Protein AF-A0A931WWQ2-F1 (afdb_monomer_lite)

Structure (mmCIF, N/CA/C/O backbone):
data_AF-A0A931WWQ2-F1
#
_entry.id   AF-A0A931WWQ2-F1
#
loop_
_atom_site.group_PDB
_atom_site.id
_atom_site.type_symbol
_atom_site.label_atom_id
_atom_site.label_alt_id
_atom_site.label_comp_id
_atom_site.label_asym_id
_atom_site.label_entity_id
_atom_site.label_seq_id
_atom_site.pdbx_PDB_ins_code
_atom_site.Cartn_x
_atom_site.Cartn_y
_atom_site.Cartn_z
_atom_site.occupancy
_atom_site.B_iso_or_equiv
_atom_site.auth_seq_id
_atom_site.auth_comp_id
_atom_site.auth_asym_id
_atom_site.auth_atom_id
_atom_site.pdbx_PDB_model_num
ATOM 1 N N . MET A 1 1 ? 1.294 9.949 24.717 1.00 63.78 1 MET A N 1
ATOM 2 C CA . MET A 1 1 ? 0.842 9.973 23.305 1.00 63.78 1 MET A CA 1
ATOM 3 C C . MET A 1 1 ? -0.669 9.771 23.150 1.00 63.78 1 MET A C 1
ATOM 5 O O . MET A 1 1 ? -1.321 10.696 22.692 1.00 63.78 1 MET A O 1
ATOM 9 N N . LYS A 1 2 ? -1.262 8.645 23.587 1.00 77.69 2 LYS A N 1
ATOM 10 C CA . LYS A 1 2 ? -2.708 8.364 23.407 1.00 77.69 2 LYS A CA 1
ATOM 11 C C . LYS A 1 2 ? -3.646 9.444 23.983 1.00 77.69 2 LYS A C 1
ATOM 13 O O . LYS A 1 2 ? -4.546 9.891 23.291 1.00 77.69 2 LYS A O 1
ATOM 18 N N . GLY A 1 3 ? -3.393 9.924 25.205 1.00 86.50 3 GLY A N 1
ATOM 19 C CA . GLY A 1 3 ? -4.221 10.970 25.829 1.00 86.50 3 GLY A CA 1
ATOM 20 C C . GLY A 1 3 ? -4.171 12.328 25.118 1.00 86.50 3 GLY A C 1
ATOM 21 O O . GLY A 1 3 ? -5.176 13.018 25.044 1.00 86.50 3 GLY A O 1
ATOM 22 N N . GLN A 1 4 ? -3.029 12.685 24.524 1.00 82.25 4 GLN A N 1
ATOM 23 C CA . GLN A 1 4 ? -2.901 13.910 23.726 1.00 82.25 4 GLN A CA 1
ATOM 24 C C . GLN A 1 4 ? -3.643 13.784 22.391 1.00 82.25 4 GLN A C 1
ATOM 26 O O . GLN A 1 4 ? -4.276 14.738 21.956 1.00 82.25 4 GLN A O 1
ATOM 31 N N . LEU A 1 5 ? -3.610 12.598 21.771 1.00 82.88 5 LEU A N 1
ATOM 32 C CA . LEU A 1 5 ? -4.325 12.323 20.524 1.00 82.88 5 LEU A CA 1
ATOM 33 C C . LEU A 1 5 ? -5.850 12.329 20.713 1.00 82.88 5 LEU A C 1
ATOM 35 O O . LEU A 1 5 ? -6.571 12.768 19.830 1.00 82.88 5 LEU A O 1
ATOM 39 N N . LEU A 1 6 ? -6.336 11.876 21.871 1.00 90.56 6 LEU A N 1
ATOM 40 C CA . LEU A 1 6 ? -7.764 11.902 22.205 1.00 90.56 6 LEU A CA 1
ATOM 41 C C . LEU A 1 6 ? -8.268 13.299 22.614 1.00 90.56 6 LEU A C 1
ATOM 43 O O . LEU A 1 6 ? -9.465 13.548 22.547 1.00 90.56 6 LEU A O 1
ATOM 47 N N . ALA A 1 7 ? -7.376 14.199 23.044 1.00 92.19 7 ALA A N 1
ATOM 48 C CA . ALA A 1 7 ? -7.729 15.539 23.524 1.00 92.19 7 ALA A CA 1
ATOM 49 C C . ALA A 1 7 ? -7.547 16.651 22.475 1.00 92.19 7 ALA A C 1
ATOM 51 O O . ALA A 1 7 ? -8.058 17.758 22.651 1.00 92.19 7 ALA A O 1
ATOM 52 N N . VAL A 1 8 ? -6.787 16.401 21.406 1.00 93.25 8 VAL A N 1
ATOM 53 C CA . VAL A 1 8 ? -6.512 17.408 20.375 1.00 93.25 8 VAL A CA 1
ATOM 54 C C . VAL A 1 8 ? -7.744 17.621 19.485 1.00 93.25 8 VAL A C 1
ATOM 56 O O . VAL A 1 8 ? -8.352 16.672 18.999 1.00 93.25 8 VAL A O 1
ATOM 59 N N . SER A 1 9 ? -8.125 18.879 19.252 1.00 94.12 9 SER A N 1
ATOM 60 C CA . SER A 1 9 ? -9.213 19.217 18.327 1.00 94.12 9 SER A CA 1
ATOM 61 C C . SER A 1 9 ? -8.758 19.132 16.866 1.00 94.12 9 SER A C 1
ATOM 63 O O . SER A 1 9 ? -7.575 19.301 16.562 1.00 94.12 9 SER A O 1
ATOM 65 N N . ALA A 1 10 ? -9.705 18.985 15.934 1.00 92.62 10 ALA A N 1
ATOM 66 C CA . ALA A 1 10 ? -9.421 19.035 14.495 1.00 92.62 10 ALA A CA 1
ATOM 67 C C . ALA A 1 10 ? -8.666 20.319 14.085 1.00 92.62 10 ALA A C 1
ATOM 69 O O . ALA A 1 10 ? -7.669 20.258 13.371 1.00 92.62 10 ALA A O 1
ATOM 70 N N . SER A 1 11 ? -9.061 21.478 14.625 1.00 94.25 11 SER A N 1
ATOM 71 C CA . SER A 1 11 ? -8.396 22.760 14.352 1.00 94.25 11 SER A CA 1
ATOM 72 C C . SER A 1 11 ? -6.961 22.829 14.886 1.00 94.25 11 SER A C 1
ATOM 74 O O . SER A 1 11 ? -6.090 23.442 14.264 1.00 94.25 11 SER A O 1
ATOM 76 N N . ALA A 1 12 ? -6.686 22.193 16.028 1.00 93.75 12 ALA A N 1
ATOM 77 C CA . ALA A 1 12 ? -5.336 22.091 16.566 1.00 93.75 12 ALA A CA 1
ATOM 78 C C . ALA A 1 12 ? -4.469 21.154 15.711 1.00 93.75 12 ALA A C 1
ATOM 80 O O . ALA A 1 12 ? -3.325 21.510 15.426 1.00 93.75 12 ALA A O 1
ATOM 81 N N . ILE A 1 13 ? -5.020 20.031 15.232 1.00 92.88 13 ILE A N 1
ATOM 82 C CA . ILE A 1 13 ? -4.356 19.149 14.257 1.00 92.88 13 ILE A CA 1
ATOM 83 C C . ILE A 1 13 ? -3.997 19.938 12.992 1.00 92.88 13 ILE A C 1
ATOM 85 O O . ILE A 1 13 ? -2.843 19.919 12.568 1.00 92.88 13 ILE A O 1
ATOM 89 N N . ASP A 1 14 ? -4.942 20.681 12.414 1.00 93.31 14 ASP A N 1
ATOM 90 C CA . ASP A 1 14 ? -4.696 21.451 11.191 1.00 93.31 14 ASP A CA 1
ATOM 91 C C . ASP A 1 14 ? -3.614 22.516 11.378 1.00 93.31 14 ASP A C 1
ATOM 93 O O . ASP A 1 14 ? -2.742 22.669 10.521 1.00 93.31 14 ASP A O 1
ATOM 97 N N . ARG A 1 15 ? -3.615 23.222 12.516 1.00 94.50 15 ARG A N 1
ATOM 98 C CA . ARG A 1 15 ? -2.576 24.209 12.835 1.00 94.50 15 ARG A CA 1
ATOM 99 C C . ARG A 1 15 ? -1.198 23.564 12.991 1.00 94.50 15 ARG A C 1
ATOM 101 O O . ARG A 1 15 ? -0.225 24.123 12.492 1.00 94.50 15 ARG A O 1
ATOM 108 N N . LEU A 1 16 ? -1.120 22.404 13.647 1.00 92.88 16 LEU A N 1
ATOM 109 C CA . LEU A 1 16 ? 0.124 21.643 13.807 1.00 92.88 16 LEU A CA 1
ATOM 110 C C . LEU A 1 16 ? 0.641 21.103 12.465 1.00 92.88 16 LEU A C 1
ATOM 112 O O . LEU A 1 16 ? 1.845 21.107 12.225 1.00 92.88 16 LEU A O 1
ATOM 116 N N . LEU A 1 17 ? -0.260 20.675 11.575 1.00 92.00 17 LEU A N 1
ATOM 117 C CA . LEU A 1 17 ? 0.092 20.124 10.265 1.00 92.00 17 LEU A CA 1
ATOM 118 C C . LEU A 1 17 ? 0.334 21.192 9.188 1.00 92.00 17 LEU A C 1
ATOM 120 O O . LEU A 1 17 ? 0.928 20.879 8.154 1.00 92.00 17 LEU A O 1
ATOM 124 N N . ARG A 1 18 ? -0.093 22.444 9.404 1.00 92.38 18 ARG A N 1
ATOM 125 C CA . ARG A 1 18 ? 0.005 23.541 8.424 1.00 92.38 18 ARG A CA 1
ATOM 126 C C . ARG A 1 18 ? 1.411 23.711 7.823 1.00 92.38 18 ARG A C 1
ATOM 128 O O . ARG A 1 18 ? 1.480 23.754 6.596 1.00 92.38 18 ARG A O 1
ATOM 135 N N . PRO A 1 19 ? 2.515 23.738 8.599 1.00 90.06 19 PRO A N 1
ATOM 136 C CA . PRO A 1 19 ? 3.855 23.898 8.028 1.00 90.06 19 PRO A CA 1
ATOM 137 C C . PRO A 1 19 ? 4.242 22.750 7.086 1.00 90.06 19 PRO A C 1
ATOM 139 O O . PRO A 1 19 ? 4.891 22.976 6.074 1.00 90.06 19 PRO A O 1
ATOM 142 N N . PHE A 1 20 ? 3.796 21.525 7.379 1.00 86.44 20 PHE A N 1
ATOM 143 C CA . PHE A 1 20 ? 4.104 20.329 6.586 1.00 86.44 20 PHE A CA 1
ATOM 144 C C . PHE A 1 20 ? 3.233 20.202 5.333 1.00 86.44 20 PHE A C 1
ATOM 146 O O . PHE A 1 20 ? 3.671 19.647 4.329 1.00 86.44 20 PHE A O 1
ATOM 153 N N . ARG A 1 21 ? 1.994 20.708 5.380 1.00 83.19 21 ARG A N 1
ATOM 154 C CA . ARG A 1 21 ? 1.088 20.747 4.219 1.00 83.19 21 ARG A CA 1
ATOM 155 C C . ARG A 1 21 ? 1.473 21.830 3.210 1.00 83.19 21 ARG A C 1
ATOM 157 O O . ARG A 1 21 ? 1.161 21.687 2.037 1.00 83.19 21 ARG A O 1
ATOM 164 N N . GLN A 1 22 ? 2.115 22.905 3.669 1.00 82.12 22 GLN A N 1
ATOM 165 C CA . GLN A 1 22 ? 2.552 24.026 2.830 1.00 82.12 22 GLN A CA 1
ATOM 166 C C . GLN A 1 22 ? 3.923 23.804 2.177 1.00 82.12 22 GLN A C 1
ATOM 168 O O . GLN A 1 22 ? 4.300 24.568 1.292 1.00 82.12 22 GLN A O 1
ATOM 173 N N . GLN A 1 23 ? 4.670 22.778 2.592 1.00 81.31 23 GLN A N 1
ATOM 174 C CA . GLN A 1 23 ? 5.901 22.403 1.905 1.00 81.31 23 GLN A CA 1
ATOM 175 C C . GLN A 1 23 ? 5.573 21.921 0.484 1.00 81.31 23 GLN A C 1
ATOM 177 O O . GLN A 1 23 ? 4.640 21.128 0.325 1.00 81.31 23 GLN A O 1
ATOM 182 N N . PRO A 1 24 ? 6.335 22.352 -0.540 1.00 69.75 24 PRO A N 1
ATOM 183 C CA . PRO A 1 24 ? 6.217 21.785 -1.871 1.00 69.75 24 PRO A CA 1
ATOM 184 C C . PRO A 1 24 ? 6.530 20.294 -1.779 1.00 69.75 24 PRO A C 1
ATOM 186 O O . PRO A 1 24 ? 7.669 19.885 -1.561 1.00 69.75 24 PRO A O 1
ATOM 189 N N . ARG A 1 25 ? 5.487 19.477 -1.885 1.00 64.69 25 ARG A N 1
ATOM 190 C CA . ARG A 1 25 ? 5.598 18.027 -1.978 1.00 64.69 25 ARG A CA 1
ATOM 191 C C . ARG A 1 25 ? 5.494 17.661 -3.444 1.00 64.69 25 ARG A C 1
ATOM 193 O O . ARG A 1 25 ? 4.625 18.182 -4.143 1.00 64.69 25 ARG A O 1
ATOM 200 N N . SER A 1 26 ? 6.341 16.743 -3.905 1.00 64.75 26 SER A N 1
ATOM 201 C CA . SER A 1 26 ? 5.983 16.002 -5.106 1.00 64.75 26 SER A CA 1
ATOM 202 C C . SER A 1 26 ? 4.633 15.345 -4.818 1.00 64.75 26 SER A C 1
ATOM 204 O O . SER A 1 26 ? 4.452 14.681 -3.794 1.00 64.75 26 SER A O 1
ATOM 206 N N . HIS A 1 27 ? 3.638 15.608 -5.663 1.00 67.75 27 HIS A N 1
ATOM 207 C CA . HIS A 1 27 ? 2.402 14.847 -5.589 1.00 67.75 27 HIS A CA 1
ATOM 208 C C . HIS A 1 27 ? 2.755 13.364 -5.722 1.00 67.75 27 HIS A C 1
ATOM 210 O O . HIS A 1 27 ? 3.643 13.003 -6.498 1.00 67.75 27 HIS A O 1
ATOM 216 N N . GLY A 1 28 ? 2.087 12.514 -4.937 1.00 67.75 28 GLY A N 1
ATOM 217 C CA . GLY A 1 28 ? 2.250 11.072 -5.063 1.00 67.75 28 GLY A CA 1
ATOM 218 C C . GLY A 1 28 ? 2.019 10.668 -6.515 1.00 67.75 28 GLY A C 1
ATOM 219 O O . GLY A 1 28 ? 1.028 11.068 -7.128 1.00 67.75 28 GLY A O 1
ATOM 220 N N . MET A 1 29 ? 2.961 9.925 -7.084 1.00 78.50 29 MET A N 1
ATOM 221 C CA . MET A 1 29 ? 2.835 9.449 -8.450 1.00 78.50 29 MET A CA 1
ATOM 222 C C . MET A 1 29 ? 1.844 8.289 -8.493 1.00 78.50 29 MET A C 1
ATOM 224 O O . MET A 1 29 ? 2.101 7.216 -7.951 1.00 78.50 29 MET A O 1
ATOM 228 N N . GLY A 1 30 ? 0.700 8.508 -9.136 1.00 79.31 30 GLY A N 1
ATOM 229 C CA . GLY A 1 30 ? -0.284 7.460 -9.381 1.00 79.31 30 GLY A CA 1
ATOM 230 C C . GLY A 1 30 ? 0.071 6.658 -10.629 1.00 79.31 30 GLY A C 1
ATOM 231 O O . GLY A 1 30 ? 0.284 7.226 -11.697 1.00 79.31 30 GLY A O 1
ATOM 232 N N . THR A 1 31 ? 0.093 5.329 -10.520 1.00 80.19 31 THR A N 1
ATOM 233 C CA . THR A 1 31 ? 0.235 4.430 -11.682 1.00 80.19 31 THR A CA 1
ATOM 234 C C . THR A 1 31 ? -1.115 3.916 -12.198 1.00 80.19 31 THR A C 1
ATOM 236 O O . THR A 1 31 ? -1.163 3.177 -13.193 1.00 80.19 31 THR A O 1
ATOM 239 N N . THR A 1 32 ? -2.207 4.299 -11.530 1.00 74.88 32 THR A N 1
ATOM 240 C CA . THR A 1 32 ? -3.578 3.931 -11.868 1.00 74.88 32 THR A CA 1
ATOM 241 C C . THR A 1 32 ? -4.081 4.803 -13.013 1.00 74.88 32 THR A C 1
ATOM 243 O O . THR A 1 32 ? -4.006 6.029 -12.986 1.00 74.88 32 THR A O 1
ATOM 246 N N . LYS A 1 33 ? -4.604 4.158 -14.057 1.00 69.94 33 LYS A N 1
ATOM 247 C CA . LYS A 1 33 ? -5.357 4.847 -15.105 1.00 69.94 33 LYS A CA 1
ATOM 248 C C . LYS A 1 33 ? -6.836 4.726 -14.747 1.00 69.94 33 LYS A C 1
ATOM 250 O O . LYS A 1 33 ? -7.285 3.601 -14.522 1.00 69.94 33 LYS A O 1
ATOM 255 N N . PRO A 1 34 ? -7.601 5.826 -14.665 1.00 64.62 34 PRO A N 1
ATOM 256 C CA . PRO A 1 34 ? -9.029 5.743 -14.399 1.00 64.62 34 PRO A CA 1
ATOM 257 C C . PRO A 1 34 ? -9.719 4.992 -15.547 1.00 64.62 34 PRO A C 1
ATOM 259 O O . PRO A 1 34 ? -9.904 5.526 -16.635 1.00 64.62 34 PRO A O 1
ATOM 262 N N . GLY A 1 35 ? -10.064 3.727 -15.311 1.00 65.69 35 GLY A N 1
ATOM 263 C CA . GLY A 1 35 ? -10.870 2.918 -16.218 1.00 65.69 35 GLY A CA 1
ATOM 264 C C . GLY A 1 35 ? -12.349 3.038 -15.863 1.00 65.69 35 GLY A C 1
ATOM 265 O O . GLY A 1 35 ? -12.728 2.881 -14.701 1.00 65.69 35 GLY A O 1
ATOM 266 N N . THR A 1 36 ? -13.193 3.314 -16.853 1.00 63.12 36 THR A N 1
ATOM 267 C CA . THR A 1 36 ? -14.656 3.381 -16.693 1.00 63.12 36 THR A CA 1
ATOM 268 C C . THR A 1 36 ? -15.329 2.012 -16.807 1.00 63.12 36 THR A C 1
ATOM 270 O O . THR A 1 36 ? -16.405 1.821 -16.251 1.00 63.12 36 THR A O 1
ATOM 273 N N . LEU A 1 37 ? -14.692 1.049 -17.481 1.00 64.75 37 LEU A N 1
ATOM 274 C CA . LEU A 1 37 ? -15.346 -0.181 -17.943 1.00 64.75 37 LEU A CA 1
ATOM 275 C C . LEU A 1 37 ? -15.720 -1.169 -16.827 1.00 64.75 37 LEU A C 1
ATOM 277 O O . LEU A 1 37 ? -16.784 -1.770 -16.887 1.00 64.75 37 LEU A O 1
ATOM 281 N N . LEU A 1 38 ? -14.881 -1.331 -15.799 1.00 71.62 38 LEU A N 1
ATOM 282 C CA . LEU A 1 38 ? -15.112 -2.337 -14.750 1.00 71.62 38 LEU A CA 1
ATOM 283 C C . LEU A 1 38 ? -15.979 -1.830 -13.594 1.00 71.62 38 LEU A C 1
ATOM 285 O O . LEU A 1 38 ? -16.650 -2.622 -12.943 1.00 71.62 38 LEU A O 1
ATOM 289 N N . LYS A 1 39 ? -16.011 -0.514 -13.346 1.00 69.25 39 LYS A N 1
ATOM 290 C CA . LYS A 1 39 ? -16.707 0.049 -12.177 1.00 69.25 39 LYS A CA 1
ATOM 291 C C . LYS A 1 39 ? -18.2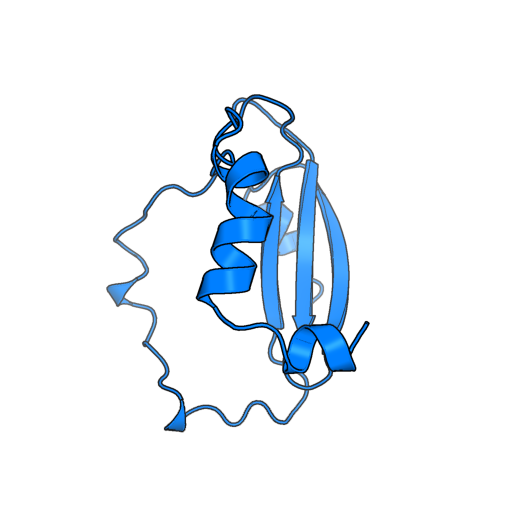12 -0.222 -12.189 1.00 69.25 39 LYS A C 1
ATOM 293 O O . LYS A 1 39 ? -18.780 -0.437 -11.131 1.00 69.25 39 LYS A O 1
ATOM 298 N N . GLY A 1 40 ? -18.843 -0.223 -13.366 1.00 76.69 40 GLY A N 1
ATOM 299 C CA . GLY A 1 40 ? -20.276 -0.511 -13.498 1.00 76.69 40 GLY A CA 1
ATOM 300 C C . GLY A 1 40 ? -20.635 -1.993 -13.340 1.00 76.69 40 GLY A C 1
ATOM 301 O O . GLY A 1 40 ? -21.788 -2.305 -13.069 1.00 76.69 40 GLY A O 1
ATOM 302 N N . ALA A 1 41 ? -19.661 -2.894 -13.503 1.00 80.88 41 ALA A N 1
ATOM 303 C CA . ALA A 1 41 ? -19.857 -4.340 -13.404 1.00 80.88 41 ALA A CA 1
ATOM 304 C C . ALA A 1 41 ? -19.543 -4.899 -12.007 1.00 80.88 41 ALA A C 1
ATOM 306 O O . ALA A 1 41 ? -19.911 -6.032 -11.712 1.00 80.88 41 ALA A O 1
ATOM 307 N N . ILE A 1 42 ? -18.860 -4.125 -11.157 1.00 78.69 42 ILE A N 1
ATOM 308 C CA . ILE A 1 42 ? -18.533 -4.504 -9.781 1.00 78.69 42 ILE A CA 1
ATOM 309 C C . ILE A 1 42 ? -19.654 -3.980 -8.874 1.00 78.69 42 ILE A C 1
ATOM 311 O O . ILE A 1 42 ? -19.795 -2.762 -8.743 1.00 78.69 42 ILE A O 1
ATOM 315 N N . PRO A 1 43 ? -20.461 -4.856 -8.247 1.00 78.31 43 PRO A N 1
ATOM 316 C CA . PRO A 1 43 ? -21.499 -4.422 -7.324 1.00 78.31 43 PRO A CA 1
ATOM 317 C C . PRO A 1 43 ? -20.899 -3.607 -6.176 1.00 78.31 43 PRO A C 1
ATOM 319 O O . PRO A 1 43 ? -19.942 -4.038 -5.529 1.00 78.31 43 PRO A O 1
ATOM 322 N N . LEU A 1 44 ? -21.474 -2.435 -5.908 1.00 76.19 44 LEU A N 1
ATOM 323 C CA . LEU A 1 44 ? -21.138 -1.661 -4.719 1.00 76.19 44 LEU A CA 1
ATOM 324 C C . LEU A 1 44 ? -21.777 -2.339 -3.512 1.00 76.19 44 LEU A C 1
ATOM 326 O O . LEU A 1 44 ? -22.982 -2.230 -3.299 1.00 76.19 44 LEU A O 1
ATOM 330 N N . ARG A 1 45 ? -20.962 -3.036 -2.728 1.00 67.94 45 ARG A N 1
ATOM 331 C CA . ARG A 1 45 ? -21.395 -3.591 -1.447 1.00 67.94 45 ARG A CA 1
ATOM 332 C C . ARG A 1 45 ? -21.516 -2.471 -0.424 1.00 67.94 45 ARG A C 1
ATOM 334 O O . ARG A 1 45 ? -20.594 -1.671 -0.262 1.00 67.94 45 ARG A O 1
ATOM 341 N N . THR A 1 46 ? -22.657 -2.398 0.251 1.00 72.31 46 THR A N 1
ATOM 342 C CA . THR A 1 46 ? -22.901 -1.412 1.315 1.00 72.31 46 THR A CA 1
ATOM 343 C C . THR A 1 46 ? -22.610 -2.015 2.691 1.00 72.31 46 THR A C 1
ATOM 345 O O . THR A 1 46 ? -22.585 -3.233 2.851 1.00 72.31 46 THR A O 1
ATOM 348 N N . PHE A 1 47 ? -22.402 -1.170 3.708 1.00 63.19 47 PHE A N 1
ATOM 349 C CA . PHE A 1 47 ? -22.041 -1.589 5.074 1.00 63.19 47 PHE A CA 1
ATOM 350 C C . PHE A 1 47 ? -22.965 -2.656 5.697 1.00 63.19 47 PHE A C 1
ATOM 352 O O . PHE A 1 47 ? -22.525 -3.388 6.577 1.00 63.19 47 PHE A O 1
ATOM 359 N N . SER A 1 48 ? -24.229 -2.762 5.272 1.00 66.56 48 SER A N 1
ATOM 360 C CA . SER A 1 48 ? -25.181 -3.754 5.795 1.00 66.56 48 SER A CA 1
ATOM 361 C C . SER A 1 48 ? -24.998 -5.166 5.232 1.00 66.56 48 SER A C 1
ATOM 363 O O . SER A 1 48 ? -25.518 -6.115 5.808 1.00 66.56 48 SER A O 1
ATOM 365 N N . GLU A 1 49 ? -24.279 -5.319 4.119 1.00 64.44 49 GLU A N 1
ATOM 366 C CA . GLU A 1 49 ? -24.038 -6.610 3.450 1.00 64.44 49 GLU A CA 1
ATOM 367 C C . GLU A 1 49 ? -22.706 -7.252 3.878 1.00 64.44 49 GLU A C 1
ATOM 369 O O . GLU A 1 49 ? -22.285 -8.273 3.330 1.00 64.44 49 GLU A O 1
ATOM 374 N N . TRP A 1 50 ? -22.023 -6.636 4.846 1.00 67.38 50 TRP A N 1
ATOM 375 C CA . TRP A 1 50 ? -20.655 -6.948 5.237 1.00 67.38 50 TRP A CA 1
ATOM 376 C C . TRP A 1 50 ? -20.619 -7.850 6.480 1.00 67.38 50 TRP A C 1
ATOM 378 O O . TRP A 1 50 ? -20.642 -7.367 7.612 1.00 67.38 50 TRP A O 1
ATOM 388 N N . ASP A 1 51 ? -20.540 -9.169 6.279 1.00 66.81 51 ASP A N 1
ATOM 389 C CA . ASP A 1 51 ? -20.229 -10.145 7.341 1.00 66.81 51 ASP A CA 1
ATOM 390 C C . ASP A 1 51 ? -18.837 -10.765 7.125 1.00 66.81 51 ASP A C 1
ATOM 392 O O . ASP A 1 51 ? -18.671 -11.954 6.851 1.00 66.81 51 ASP A O 1
ATOM 396 N N . GLU A 1 52 ? -17.807 -9.923 7.202 1.00 67.25 52 GLU A N 1
ATOM 397 C CA . GLU A 1 52 ? -16.399 -10.325 7.068 1.00 67.25 52 GLU A CA 1
ATOM 398 C C . GLU A 1 52 ? -15.754 -10.673 8.410 1.00 67.25 52 GLU A C 1
ATOM 400 O O . GLU A 1 52 ? -14.571 -10.449 8.641 1.00 67.25 52 GLU A O 1
ATOM 405 N N . ARG A 1 53 ? -16.517 -11.248 9.341 1.00 74.19 53 ARG A N 1
ATOM 406 C CA . ARG A 1 53 ? -15.955 -11.719 10.618 1.00 74.19 53 ARG A CA 1
ATOM 407 C C . ARG A 1 53 ? -15.278 -13.087 10.503 1.00 74.19 53 ARG A C 1
ATOM 409 O O . ARG A 1 53 ? -15.064 -13.747 11.519 1.00 74.19 53 ARG A O 1
ATOM 416 N N . LYS A 1 54 ? -14.957 -13.533 9.285 1.00 88.19 54 LYS A N 1
ATOM 417 C CA . LYS A 1 54 ? -14.285 -14.807 9.019 1.00 88.19 54 LYS A CA 1
ATOM 418 C C . LYS A 1 54 ? -13.074 -14.612 8.099 1.00 88.19 54 LYS A C 1
ATOM 420 O O . LYS A 1 54 ? -13.168 -13.800 7.181 1.00 88.19 54 LYS A O 1
ATOM 425 N N . PRO A 1 55 ? -11.986 -15.374 8.301 1.00 90.94 55 PRO A N 1
ATOM 426 C CA . PRO A 1 55 ? -10.846 -15.366 7.388 1.00 90.94 55 PRO A CA 1
ATOM 427 C C . PRO A 1 55 ? -11.244 -15.721 5.945 1.00 90.94 55 PRO A C 1
ATOM 429 O O . PRO A 1 55 ? -12.183 -16.499 5.731 1.00 90.94 55 PRO A O 1
ATOM 432 N N . GLY A 1 56 ? -10.495 -15.199 4.972 1.00 87.88 56 GLY A N 1
ATOM 433 C CA . GLY A 1 56 ? -10.635 -15.475 3.537 1.00 87.88 56 GLY A CA 1
ATOM 434 C C . GLY A 1 56 ? -11.063 -14.278 2.682 1.00 87.88 56 GLY A C 1
ATOM 435 O O . GLY A 1 56 ? -11.327 -14.459 1.493 1.00 87.88 56 GLY A O 1
ATOM 436 N N . PHE A 1 57 ? -11.136 -13.073 3.254 1.00 88.88 57 PHE A N 1
ATOM 437 C CA . PHE A 1 57 ? -11.437 -11.840 2.520 1.00 88.88 57 PHE A CA 1
ATOM 438 C C . PHE A 1 57 ? -10.214 -10.933 2.543 1.00 88.88 57 PHE A C 1
ATOM 440 O O . PHE A 1 57 ? -9.834 -10.440 3.603 1.00 88.88 57 PHE A O 1
ATOM 447 N N . LEU A 1 58 ? -9.596 -10.739 1.376 1.00 90.25 58 LEU A N 1
ATOM 448 C CA . LEU A 1 58 ? -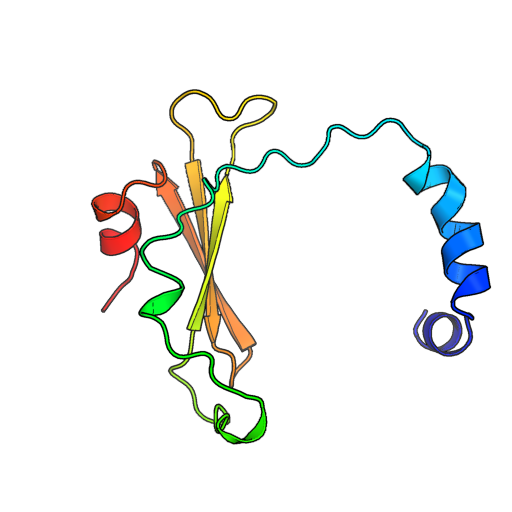8.342 -10.005 1.239 1.00 90.25 58 LEU A CA 1
ATOM 449 C C . LEU A 1 58 ? -8.563 -8.618 0.625 1.00 90.25 58 LEU A C 1
ATOM 451 O O . LEU A 1 58 ? -9.120 -8.504 -0.469 1.00 90.25 58 LEU A O 1
ATOM 455 N N . GLU A 1 59 ? -8.035 -7.580 1.270 1.00 92.62 59 GLU A N 1
ATOM 456 C CA . GLU A 1 59 ? -7.684 -6.328 0.597 1.00 92.62 59 GLU A CA 1
ATOM 457 C C . GLU A 1 59 ? -6.312 -6.488 -0.056 1.00 92.62 59 GLU A C 1
ATOM 459 O O . GLU A 1 59 ? -5.359 -6.933 0.584 1.00 92.62 59 GLU A O 1
ATOM 464 N N . ILE A 1 60 ? -6.207 -6.137 -1.339 1.00 93.44 60 ILE A N 1
ATOM 465 C CA . ILE A 1 60 ? -4.981 -6.300 -2.122 1.00 93.44 60 ILE A CA 1
ATOM 466 C C . ILE A 1 60 ? -4.651 -4.985 -2.822 1.00 93.44 60 ILE A C 1
ATOM 468 O O . ILE A 1 60 ? -5.504 -4.413 -3.501 1.00 93.44 60 ILE A O 1
ATOM 472 N N . ASP A 1 61 ? -3.404 -4.536 -2.695 1.00 93.50 61 ASP A N 1
ATOM 473 C CA . ASP A 1 61 ? -2.904 -3.327 -3.355 1.00 93.50 61 ASP A CA 1
ATOM 474 C C . ASP A 1 61 ? -1.476 -3.508 -3.897 1.00 93.50 61 ASP A C 1
ATOM 476 O O . ASP A 1 61 ? -0.754 -4.437 -3.517 1.00 93.50 61 ASP A O 1
ATOM 480 N N . LEU A 1 62 ? -1.076 -2.613 -4.807 1.00 94.06 62 LEU A N 1
ATOM 481 C CA . LEU A 1 62 ? 0.266 -2.559 -5.384 1.00 94.06 62 LEU A CA 1
ATOM 482 C C . LEU A 1 62 ? 0.956 -1.224 -5.098 1.00 94.06 62 LEU A C 1
ATOM 484 O O . LEU A 1 62 ? 0.514 -0.165 -5.544 1.00 94.06 62 LEU A O 1
ATOM 488 N N . VAL A 1 63 ? 2.146 -1.292 -4.500 1.00 94.00 63 VAL A N 1
ATOM 489 C CA . VAL A 1 63 ? 3.026 -0.130 -4.309 1.00 94.00 63 VAL A CA 1
ATOM 490 C C . VAL A 1 63 ? 4.133 -0.132 -5.359 1.00 94.00 63 VAL A C 1
ATOM 492 O O . VAL A 1 63 ? 4.917 -1.074 -5.447 1.00 94.00 63 VAL A O 1
ATOM 495 N N . ALA A 1 64 ? 4.212 0.933 -6.158 1.00 94.50 64 ALA A N 1
ATOM 496 C CA . ALA A 1 64 ? 5.203 1.096 -7.220 1.00 94.50 64 ALA A CA 1
ATOM 497 C C . ALA A 1 64 ? 6.543 1.651 -6.701 1.00 94.50 64 ALA A C 1
ATOM 499 O O . ALA A 1 64 ? 6.611 2.804 -6.269 1.00 94.50 64 ALA A O 1
ATOM 500 N N . HIS A 1 65 ? 7.637 0.896 -6.850 1.00 94.25 65 HIS A N 1
ATOM 501 C CA . HIS A 1 65 ? 8.998 1.346 -6.507 1.00 94.25 65 HIS A CA 1
ATOM 502 C C . HIS A 1 65 ? 9.666 2.073 -7.680 1.00 94.25 65 HIS A C 1
ATOM 504 O O . HIS A 1 65 ? 10.665 1.618 -8.231 1.00 94.25 65 HIS A O 1
ATOM 510 N N . CYS A 1 66 ? 9.076 3.196 -8.093 1.00 91.69 66 CYS A N 1
ATOM 511 C CA . CYS A 1 66 ? 9.413 3.898 -9.339 1.00 91.69 66 CYS A CA 1
ATOM 512 C C . CYS A 1 66 ? 10.261 5.178 -9.157 1.00 91.69 66 CYS A C 1
ATOM 514 O O . CYS A 1 66 ? 10.593 5.877 -10.111 1.00 91.69 66 CYS A O 1
ATOM 516 N N . GLY A 1 67 ? 10.669 5.489 -7.923 1.00 88.81 67 GLY A N 1
ATOM 517 C CA . GLY A 1 67 ? 11.509 6.653 -7.640 1.00 88.81 67 GLY A CA 1
ATOM 518 C C . GLY A 1 67 ? 10.786 7.967 -7.941 1.00 88.81 67 GLY A C 1
ATOM 519 O O . GLY A 1 67 ? 9.855 8.327 -7.226 1.00 88.81 67 GLY A O 1
ATOM 520 N N . THR A 1 68 ? 11.229 8.693 -8.971 1.00 88.62 68 THR A N 1
ATOM 521 C CA . THR A 1 68 ? 10.711 10.020 -9.364 1.00 88.62 68 THR A CA 1
ATOM 522 C C . THR A 1 68 ? 9.970 10.035 -10.705 1.00 88.62 68 THR A C 1
ATOM 524 O O . THR A 1 68 ? 9.520 11.097 -11.131 1.00 88.62 68 THR A O 1
ATOM 527 N N . THR A 1 69 ? 9.816 8.885 -11.369 1.00 87.31 69 THR A N 1
ATOM 528 C CA . THR A 1 69 ? 9.048 8.754 -12.616 1.00 87.31 69 THR A CA 1
ATOM 529 C C . THR A 1 69 ? 8.219 7.476 -12.608 1.00 87.31 69 THR A C 1
ATOM 531 O O . THR A 1 69 ? 8.654 6.464 -12.086 1.00 87.31 69 THR A O 1
ATOM 534 N N . THR A 1 70 ? 7.029 7.489 -13.213 1.00 89.25 70 THR A N 1
ATOM 535 C CA . THR A 1 70 ? 6.225 6.261 -13.396 1.00 89.25 70 THR A CA 1
ATOM 536 C C . THR A 1 70 ? 6.571 5.499 -14.674 1.00 89.25 70 THR A C 1
ATOM 538 O O . THR A 1 70 ? 5.995 4.434 -14.920 1.00 89.25 70 THR A O 1
ATOM 541 N N . GLU A 1 71 ? 7.482 6.037 -15.484 1.00 89.81 71 GLU A N 1
ATOM 542 C CA . GLU A 1 71 ? 7.934 5.441 -16.736 1.00 89.81 71 GLU A CA 1
ATOM 543 C C . GLU A 1 71 ? 8.845 4.228 -16.493 1.00 89.81 71 GLU A C 1
ATOM 545 O O . GLU A 1 71 ? 9.620 4.180 -15.540 1.00 89.81 71 GLU A O 1
ATOM 550 N N . GLY A 1 72 ? 8.761 3.243 -17.387 1.00 91.12 72 GLY A N 1
ATOM 551 C CA . GLY A 1 72 ? 9.643 2.081 -17.390 1.00 91.12 72 GLY A CA 1
ATOM 552 C C . GLY A 1 72 ? 9.132 0.891 -16.577 1.00 91.12 72 GLY A C 1
ATOM 553 O O . GLY A 1 72 ? 7.929 0.691 -16.392 1.00 91.12 72 GLY A O 1
ATOM 554 N N . PHE A 1 73 ? 10.078 0.052 -16.155 1.00 93.75 73 PHE A N 1
ATOM 555 C CA . PHE A 1 73 ? 9.835 -1.214 -15.469 1.00 93.75 73 PHE A CA 1
ATOM 556 C C . PHE A 1 73 ? 10.527 -1.214 -14.111 1.00 93.75 73 PHE A C 1
ATOM 558 O O . PHE A 1 73 ? 11.720 -0.941 -14.012 1.00 93.75 73 PHE A O 1
ATOM 565 N N . TYR A 1 74 ? 9.770 -1.528 -13.067 1.00 94.69 74 TYR A N 1
ATOM 566 C CA . TYR A 1 74 ? 10.236 -1.467 -11.690 1.00 94.69 74 TYR A CA 1
ATOM 567 C C . TYR A 1 74 ? 9.538 -2.511 -10.826 1.00 94.69 74 TYR A C 1
ATOM 569 O O . TYR A 1 74 ? 8.481 -3.058 -11.172 1.00 94.69 74 TYR A O 1
ATOM 577 N N . LEU A 1 75 ? 10.153 -2.777 -9.679 1.00 96.44 75 LEU A N 1
ATOM 578 C CA . LEU A 1 75 ? 9.583 -3.624 -8.648 1.00 96.44 75 LEU A CA 1
ATOM 579 C C . LEU A 1 75 ? 8.274 -3.012 -8.139 1.00 96.44 75 LEU A C 1
ATOM 581 O O . LEU A 1 75 ? 8.136 -1.795 -8.007 1.00 96.44 75 LEU A O 1
ATOM 585 N N . HIS A 1 76 ? 7.312 -3.870 -7.848 1.00 96.06 76 HIS A N 1
ATOM 586 C CA . HIS A 1 76 ? 6.111 -3.527 -7.113 1.00 96.06 76 HIS A CA 1
ATOM 587 C C . HIS A 1 76 ? 6.057 -4.376 -5.854 1.00 96.06 76 HIS A C 1
ATOM 589 O O . HIS A 1 76 ? 6.497 -5.522 -5.857 1.00 96.06 76 HIS A O 1
ATOM 595 N N . THR A 1 77 ? 5.508 -3.827 -4.786 1.00 96.94 77 THR A N 1
ATOM 596 C CA . THR A 1 77 ? 5.099 -4.633 -3.640 1.00 96.94 77 THR A CA 1
ATOM 597 C C . THR A 1 77 ? 3.626 -4.970 -3.791 1.00 96.94 77 THR A C 1
ATOM 599 O O . THR A 1 77 ? 2.817 -4.055 -3.891 1.00 96.94 77 THR A O 1
ATOM 602 N N . LEU A 1 78 ? 3.300 -6.261 -3.800 1.00 96.25 78 LEU A N 1
ATOM 603 C CA . LEU A 1 78 ? 1.951 -6.786 -3.627 1.00 96.25 78 LEU A CA 1
ATOM 604 C C . LEU A 1 78 ? 1.690 -6.922 -2.128 1.00 96.25 78 LEU A C 1
ATOM 606 O O . LEU A 1 78 ? 2.318 -7.752 -1.470 1.00 96.25 78 LEU A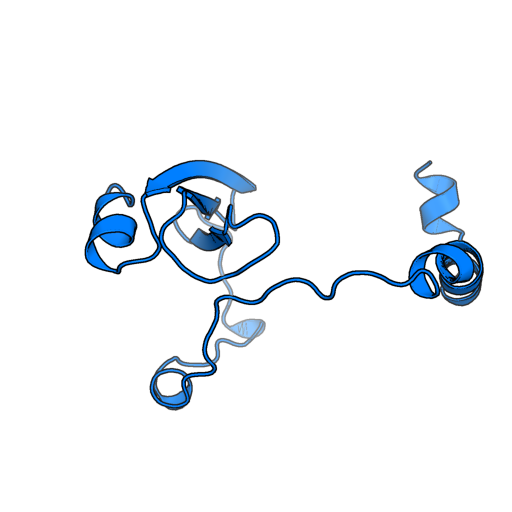 O 1
ATOM 610 N N . SER A 1 79 ? 0.818 -6.075 -1.592 1.00 96.56 79 SER A N 1
ATOM 611 C CA . SER A 1 79 ? 0.376 -6.140 -0.199 1.00 96.56 79 SER A CA 1
ATOM 612 C C . SER A 1 79 ? -1.008 -6.756 -0.132 1.00 96.56 79 SER A C 1
ATOM 614 O O . SER A 1 79 ? -1.905 -6.311 -0.847 1.00 96.56 79 SER A O 1
ATOM 616 N N . THR A 1 80 ? -1.170 -7.744 0.738 1.00 95.62 80 THR A N 1
ATOM 617 C CA . THR A 1 80 ? -2.432 -8.439 0.984 1.00 95.62 80 THR A CA 1
ATOM 618 C C . THR A 1 80 ? -2.758 -8.380 2.470 1.00 95.62 80 THR A C 1
ATOM 620 O O . THR A 1 80 ? -1.864 -8.535 3.305 1.00 95.62 80 THR A O 1
ATOM 623 N N . VAL A 1 81 ? -4.019 -8.117 2.803 1.00 94.69 81 VAL A N 1
ATOM 624 C CA . VAL A 1 81 ? -4.499 -8.044 4.186 1.00 94.69 81 VAL A CA 1
ATOM 625 C C . VAL A 1 81 ? -5.799 -8.815 4.304 1.00 94.69 81 VAL A C 1
ATOM 627 O O . VAL A 1 81 ? -6.772 -8.467 3.644 1.00 94.69 81 VAL A O 1
ATOM 630 N N . ASP A 1 82 ? -5.838 -9.827 5.165 1.00 93.19 82 ASP A N 1
ATOM 631 C CA . ASP A 1 82 ? -7.098 -10.461 5.544 1.00 93.19 82 ASP A CA 1
ATOM 632 C C . ASP A 1 82 ? -7.871 -9.561 6.508 1.00 93.19 82 ASP A C 1
ATOM 634 O O . ASP A 1 82 ? -7.386 -9.221 7.588 1.00 93.19 82 ASP A O 1
ATOM 638 N N . ILE A 1 83 ? -9.083 -9.172 6.119 1.00 90.38 83 ILE A N 1
ATOM 639 C CA . ILE A 1 83 ? -9.859 -8.136 6.811 1.00 90.38 83 ILE A CA 1
ATOM 640 C C . ILE A 1 83 ? -10.308 -8.610 8.201 1.00 90.38 83 ILE A C 1
ATOM 642 O O . ILE A 1 83 ? -10.331 -7.829 9.1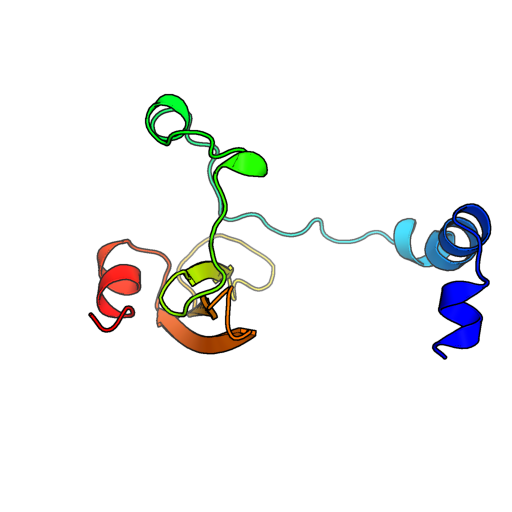54 1.00 90.38 83 ILE A O 1
ATOM 646 N N . ALA A 1 84 ? -10.625 -9.899 8.341 1.00 91.31 84 ALA A N 1
ATOM 647 C CA . ALA A 1 84 ? -11.127 -10.466 9.588 1.00 91.31 84 ALA A CA 1
ATOM 648 C C . ALA A 1 84 ? -10.032 -10.624 10.648 1.00 91.31 84 ALA A C 1
ATOM 650 O O . ALA A 1 84 ? -10.260 -10.382 11.835 1.00 91.31 84 ALA A O 1
ATOM 651 N N . THR A 1 85 ? -8.853 -11.079 10.226 1.00 93.31 85 THR A N 1
ATOM 652 C CA . THR A 1 85 ? -7.748 -11.432 11.129 1.00 93.31 85 THR A CA 1
ATOM 653 C C . THR A 1 85 ? -6.695 -10.339 11.246 1.00 93.31 85 THR A C 1
ATOM 655 O O . THR A 1 85 ? -5.918 -10.343 12.202 1.00 93.31 85 THR A O 1
ATOM 658 N N . GLY A 1 86 ? -6.643 -9.415 10.285 1.00 93.12 86 GLY A N 1
ATOM 659 C CA . GLY A 1 86 ? -5.552 -8.458 10.139 1.00 93.12 86 GLY A CA 1
ATOM 660 C C . GLY A 1 86 ? -4.228 -9.108 9.730 1.00 93.12 86 GLY A C 1
ATOM 661 O O . GLY A 1 86 ? -3.184 -8.471 9.865 1.00 93.12 86 GLY A O 1
ATOM 662 N N . TRP A 1 87 ? -4.236 -10.370 9.284 1.00 96.25 87 TRP A N 1
ATOM 663 C CA . TRP A 1 87 ? -3.039 -11.029 8.769 1.00 96.25 87 TRP A CA 1
ATOM 664 C C . TRP A 1 87 ? -2.564 -10.328 7.497 1.00 96.25 87 TRP A C 1
ATOM 666 O O . TRP A 1 87 ? -3.374 -9.978 6.642 1.00 96.25 87 TRP A O 1
ATOM 676 N N . VAL A 1 88 ? -1.252 -10.123 7.388 1.00 95.62 88 VAL A N 1
ATOM 677 C CA . VAL A 1 88 ? -0.632 -9.383 6.288 1.00 95.62 88 VAL A CA 1
ATOM 678 C C . VAL A 1 88 ? 0.430 -10.244 5.627 1.00 95.62 88 VAL A C 1
ATOM 680 O O . VAL A 1 88 ? 1.331 -10.745 6.304 1.00 95.62 88 VAL A O 1
ATOM 683 N N . GLU A 1 89 ? 0.380 -10.320 4.303 1.00 95.25 89 GLU A N 1
ATOM 684 C CA . GLU A 1 89 ? 1.460 -10.855 3.480 1.00 95.25 89 GLU A CA 1
ATOM 685 C C . GLU A 1 89 ? 1.893 -9.830 2.435 1.00 95.25 89 GLU A C 1
ATOM 687 O O . GLU A 1 89 ? 1.086 -9.105 1.843 1.00 95.25 89 GLU A O 1
ATOM 692 N N . VAL A 1 90 ? 3.209 -9.750 2.244 1.00 96.38 90 VAL A N 1
ATOM 693 C CA . VAL A 1 90 ? 3.855 -8.740 1.415 1.00 96.38 90 VAL A CA 1
ATOM 694 C C . VAL A 1 90 ? 4.890 -9.419 0.530 1.00 96.38 90 VAL A C 1
ATOM 696 O O . VAL A 1 90 ? 5.840 -10.014 1.037 1.00 96.38 90 VAL A O 1
ATOM 699 N N . GLN A 1 91 ? 4.743 -9.290 -0.787 1.00 96.00 91 GLN A N 1
ATOM 700 C CA . GLN A 1 91 ? 5.646 -9.911 -1.756 1.00 96.00 91 GLN A CA 1
ATOM 701 C C . GLN A 1 91 ? 6.137 -8.908 -2.804 1.00 96.00 91 GLN A C 1
ATOM 703 O O . GLN A 1 91 ? 5.395 -8.051 -3.278 1.00 96.00 91 GLN A O 1
ATOM 708 N N . GLY A 1 92 ? 7.408 -9.022 -3.192 1.00 96.56 92 GLY A N 1
ATOM 709 C CA . GLY A 1 92 ? 7.959 -8.291 -4.331 1.00 96.56 92 GLY A CA 1
ATOM 710 C C . GLY A 1 92 ? 7.560 -8.938 -5.659 1.00 96.56 92 GLY A C 1
ATOM 711 O O . GLY A 1 92 ? 7.790 -10.126 -5.864 1.00 96.56 92 GLY A O 1
ATOM 712 N N . VAL A 1 93 ? 7.013 -8.148 -6.580 1.00 96.44 93 VAL A N 1
ATOM 713 C CA . VAL A 1 93 ? 6.610 -8.567 -7.927 1.00 96.44 93 VAL A CA 1
ATOM 714 C C . VAL A 1 93 ? 7.284 -7.669 -8.956 1.00 96.44 93 VAL A C 1
ATOM 716 O O . VAL A 1 93 ? 7.236 -6.442 -8.877 1.00 96.44 93 VAL A O 1
ATOM 719 N N . TRP A 1 94 ? 7.921 -8.266 -9.957 1.00 95.19 94 TRP A N 1
ATOM 720 C CA . TRP A 1 94 ? 8.555 -7.511 -11.033 1.00 95.19 94 TRP A CA 1
ATOM 721 C C . TRP A 1 94 ? 7.507 -6.975 -12.018 1.00 95.19 94 TRP A C 1
ATOM 723 O O . TRP A 1 94 ? 7.053 -7.693 -12.901 1.00 95.19 94 TRP A O 1
ATOM 733 N N . GLY A 1 95 ? 7.142 -5.697 -11.900 1.00 93.06 95 GLY A N 1
ATOM 734 C CA . GLY A 1 95 ? 6.155 -5.031 -12.757 1.00 93.06 95 GLY A CA 1
ATOM 735 C C . GLY A 1 95 ? 4.685 -5.368 -12.449 1.00 93.06 95 GLY A C 1
ATOM 736 O O . GLY A 1 95 ? 4.362 -6.413 -11.902 1.00 93.06 95 GLY A O 1
ATOM 737 N N . LYS A 1 96 ? 3.767 -4.485 -12.868 1.00 91.19 96 LYS A N 1
ATOM 738 C CA . LYS A 1 96 ? 2.314 -4.560 -12.582 1.00 91.19 96 LYS A CA 1
ATOM 739 C C . LYS A 1 96 ? 1.460 -5.333 -13.599 1.00 91.19 96 LYS A C 1
ATOM 741 O O . LYS A 1 96 ? 0.257 -5.109 -13.695 1.00 91.19 96 LYS A O 1
ATOM 746 N N . GLY A 1 97 ? 2.079 -6.151 -14.449 1.00 91.75 97 GLY A N 1
ATOM 747 C CA . GLY A 1 97 ? 1.350 -6.896 -15.484 1.00 91.75 97 GLY A CA 1
ATOM 748 C C . GLY A 1 97 ? 0.459 -7.976 -14.869 1.00 91.75 97 GLY A C 1
ATOM 749 O O . GLY A 1 97 ? 0.893 -8.624 -13.920 1.00 91.75 97 GLY A O 1
ATOM 750 N N . GLN A 1 98 ? -0.740 -8.189 -15.427 1.00 91.62 98 GLN A N 1
ATOM 751 C CA . GLN A 1 98 ? -1.725 -9.148 -14.908 1.00 91.62 98 GLN A CA 1
ATOM 752 C C . GLN A 1 98 ? -1.117 -10.531 -14.656 1.00 91.62 98 GLN A C 1
ATOM 754 O O . GLN A 1 98 ? -1.273 -11.047 -13.561 1.00 91.62 98 GLN A O 1
ATOM 759 N N . ASP A 1 99 ? -0.373 -11.094 -15.610 1.00 9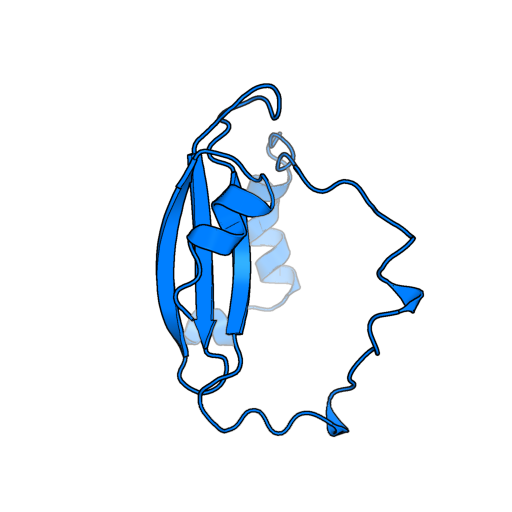3.62 99 ASP A N 1
ATOM 760 C CA . ASP 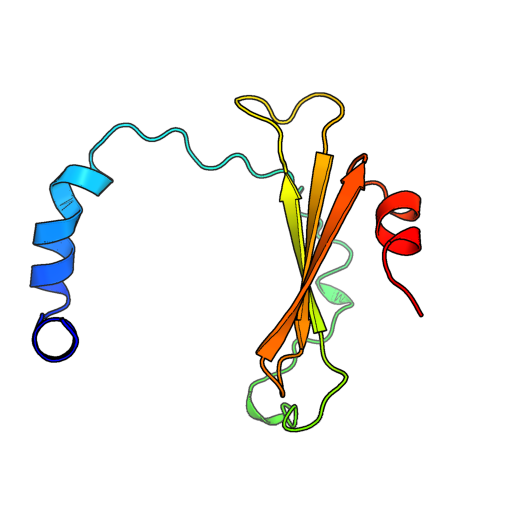A 1 99 ? 0.212 -12.435 -15.457 1.00 93.62 99 ASP A CA 1
ATOM 761 C C . ASP A 1 99 ? 1.202 -12.510 -14.291 1.00 93.62 99 ASP A C 1
ATOM 763 O O . ASP A 1 99 ? 1.231 -13.485 -13.545 1.00 93.62 99 ASP A O 1
ATOM 767 N N . ARG A 1 100 ? 2.007 -11.457 -14.106 1.00 93.75 100 ARG A N 1
ATOM 768 C CA . ARG A 1 100 ? 3.039 -11.406 -13.062 1.00 93.75 100 ARG A CA 1
ATOM 769 C C . ARG A 1 100 ? 2.426 -11.236 -11.680 1.00 93.75 100 ARG A C 1
ATOM 771 O O . ARG A 1 100 ? 2.840 -11.910 -10.747 1.00 93.75 100 ARG A O 1
ATOM 778 N N . VAL A 1 101 ? 1.435 -10.354 -11.568 1.00 93.75 101 VAL A N 1
ATOM 779 C CA . VAL A 1 101 ? 0.689 -10.131 -10.323 1.00 93.75 101 VAL A CA 1
ATOM 780 C C . VAL A 1 101 ? -0.179 -11.346 -9.997 1.00 93.75 101 VAL A C 1
ATOM 782 O O . VAL A 1 101 ? -0.201 -11.783 -8.857 1.00 93.75 101 VAL A O 1
ATOM 785 N N . GLY A 1 102 ? -0.840 -11.938 -10.991 1.00 93.50 102 GLY A N 1
ATOM 786 C CA . GLY A 1 102 ? -1.664 -13.133 -10.818 1.00 93.50 102 GLY A CA 1
ATOM 787 C C . GLY A 1 102 ? -0.849 -14.349 -10.384 1.00 93.50 102 GLY A C 1
ATOM 788 O O . GLY A 1 102 ? -1.248 -15.040 -9.458 1.00 93.50 102 GLY A O 1
ATOM 789 N N . SER A 1 103 ? 0.333 -14.562 -10.972 1.00 92.81 103 SER A N 1
ATOM 790 C CA . SER A 1 103 ? 1.240 -15.655 -10.571 1.00 92.81 103 SER A CA 1
ATOM 791 C C . SER A 1 103 ? 1.827 -15.473 -9.167 1.00 92.81 103 SER A C 1
ATOM 793 O O . SER A 1 103 ? 2.327 -16.429 -8.583 1.00 92.81 103 SER A O 1
ATOM 795 N N . ALA A 1 104 ? 1.804 -14.246 -8.641 1.00 91.44 104 ALA A N 1
ATOM 796 C CA . ALA A 1 104 ? 2.263 -13.920 -7.296 1.00 91.44 104 ALA A CA 1
ATOM 797 C C . ALA A 1 104 ? 1.206 -14.208 -6.214 1.00 91.44 104 ALA A C 1
ATOM 799 O O . ALA A 1 104 ? 1.529 -14.135 -5.032 1.00 91.44 104 ALA A O 1
ATOM 800 N N . ILE A 1 105 ? -0.035 -14.527 -6.599 1.00 89.56 105 ILE A N 1
ATOM 801 C CA . ILE A 1 105 ? -1.103 -14.921 -5.679 1.00 89.56 105 ILE A CA 1
ATOM 802 C C . ILE A 1 105 ? -1.134 -16.450 -5.625 1.00 89.56 105 ILE A C 1
ATOM 804 O O . ILE A 1 105 ? -1.460 -17.113 -6.610 1.00 89.56 105 ILE A O 1
ATOM 808 N N . HIS A 1 106 ? -0.788 -17.019 -4.472 1.00 77.00 106 HIS A N 1
ATOM 809 C CA . HIS A 1 106 ? -0.889 -18.457 -4.242 1.00 77.00 106 HIS A CA 1
ATOM 810 C C . HIS A 1 106 ? -2.363 -18.826 -4.045 1.00 77.00 106 HIS A C 1
ATOM 812 O O . HIS A 1 106 ? -3.018 -18.299 -3.149 1.00 77.00 106 HIS A O 1
ATOM 818 N N . THR A 1 107 ? -2.893 -19.668 -4.934 1.00 58.03 107 THR A N 1
ATOM 819 C CA . THR A 1 107 ? -4.280 -20.162 -4.878 1.00 58.03 107 THR A CA 1
ATOM 820 C C . THR A 1 107 ? -4.330 -21.534 -4.226 1.00 58.03 107 THR A C 1
ATOM 822 O O . THR A 1 107 ? -3.376 -22.312 -4.457 1.00 58.03 107 THR A O 1
#

Radius of gyration: 18.92 Å; chains: 1; bounding box: 37×44×44 Å

Secondary structure (DSSP, 8-state):
-HHHHHH--HHHHHHHHHHHHSS-PPPP-------STTTTTS----GGG----SS--EEEEEEE--TT---S--EEEEEEEETTT--EEEEEEESS-HHHHHHTS--

Foldseek 3Di:
DVVCVVPADPVNVCVVCVVVVPPDDDDPDDPDDDDPPCPVVDDDDDPVNDPLLDWDDKDWDKDFPPPNDPDDWGKIKIWIATPNPRDIDIDIFTGDDPVRVVVVDDD

Sequence (107 aa):
MKGQLLAVSASAIDRLLRPFRQQPRSHGMGTTKPGTLLKGAIPLRTFSEWDERKPGFLEIDLVAHCGTTTEGFYLHTLSTVDIATGWVEVQGVWGKGQDRVGSAIHT

pLDDT: mean 85.16, std 11.05, range [58.03, 96.94]